Protein AF-A0A061NWK2-F1 (afdb_monomer)

Mean predicted aligned error: 7.0 Å

Radius of gyration: 17.87 Å; Cα contacts (8 Å, |Δi|>4): 87; chains: 1; bounding box: 44×20×47 Å

Foldseek 3Di:
DDFFPCCVVVPPCLVVDDVVCCVVGRDQFDKDKDKDWAQFDDDDPVCLVVQVVCVVVVRHDSDGDGGHIDMDIDGHDDDPVVVD

Structure (mmCIF, N/CA/C/O backbone):
data_AF-A0A061NWK2-F1
#
_entry.id   AF-A0A061NWK2-F1
#
loop_
_atom_site.group_PDB
_atom_site.id
_atom_site.type_symbol
_atom_site.label_atom_id
_atom_site.label_alt_id
_atom_site.label_comp_id
_atom_site.label_asym_id
_atom_site.label_entity_id
_atom_site.label_seq_id
_atom_site.pdbx_PDB_ins_code
_atom_site.Cartn_x
_atom_site.Cartn_y
_atom_site.Cartn_z
_atom_site.occupancy
_atom_site.B_iso_or_equiv
_atom_site.auth_seq_id
_atom_site.auth_comp_id
_atom_site.auth_asym_id
_atom_site.auth_atom_id
_atom_site.pdbx_PDB_model_num
ATOM 1 N N . MET A 1 1 ? -17.736 -4.672 21.434 1.00 46.59 1 MET A N 1
ATOM 2 C CA . MET A 1 1 ? -17.141 -4.750 20.078 1.00 46.59 1 MET A CA 1
ATOM 3 C C . MET A 1 1 ? -15.969 -3.787 20.024 1.00 46.59 1 MET A C 1
ATOM 5 O O . MET A 1 1 ? -16.113 -2.680 20.522 1.00 46.59 1 MET A O 1
ATOM 9 N N . ARG A 1 2 ? -14.798 -4.203 19.524 1.00 62.03 2 ARG A N 1
ATOM 10 C CA . ARG A 1 2 ? -13.672 -3.273 19.333 1.00 62.03 2 ARG A CA 1
ATOM 11 C C . ARG A 1 2 ? -13.937 -2.464 18.067 1.00 62.03 2 ARG A C 1
ATOM 13 O O . ARG A 1 2 ? -13.964 -3.059 16.993 1.00 62.03 2 ARG A O 1
ATOM 20 N N . SER A 1 3 ? -14.113 -1.156 18.220 1.00 74.94 3 SER A N 1
ATOM 21 C CA . SER A 1 3 ? -14.243 -0.218 17.105 1.00 74.94 3 SER A CA 1
ATOM 22 C C . SER A 1 3 ? -12.886 0.077 16.467 1.00 74.94 3 SER A C 1
ATOM 24 O O . SER A 1 3 ? -11.852 0.088 17.147 1.00 74.94 3 SER A O 1
ATOM 26 N N . SER A 1 4 ? -12.870 0.305 15.157 1.00 85.25 4 SER A N 1
ATOM 27 C CA . SER A 1 4 ? -11.648 0.618 14.417 1.00 85.25 4 SER A CA 1
ATOM 28 C C . SER A 1 4 ? -11.059 1.977 14.809 1.00 85.25 4 SER A C 1
ATOM 30 O O . SER A 1 4 ? -11.701 2.805 15.456 1.00 85.25 4 SER A O 1
ATOM 32 N N . ILE A 1 5 ? -9.794 2.231 14.448 1.00 8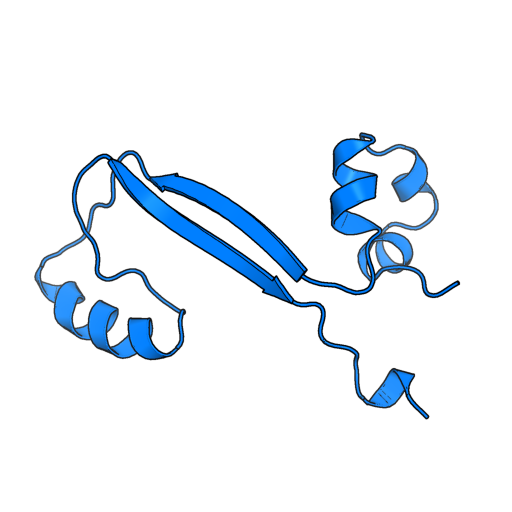6.75 5 ILE A N 1
ATOM 33 C CA . ILE A 1 5 ? -9.197 3.567 14.640 1.00 86.75 5 ILE A CA 1
ATOM 34 C C . ILE A 1 5 ? -9.982 4.644 13.877 1.00 86.75 5 ILE A C 1
ATOM 36 O O . ILE A 1 5 ? -10.076 5.771 14.348 1.00 86.75 5 ILE A O 1
ATOM 40 N N . TYR A 1 6 ? -10.572 4.282 12.736 1.00 88.94 6 TYR A N 1
ATOM 41 C CA . TYR A 1 6 ? -11.317 5.194 11.877 1.00 88.94 6 TYR A CA 1
ATOM 42 C C . TYR A 1 6 ? -12.706 5.467 12.440 1.00 88.94 6 TYR A C 1
ATOM 44 O O . TYR A 1 6 ? -13.104 6.621 12.500 1.00 88.94 6 TYR A O 1
AT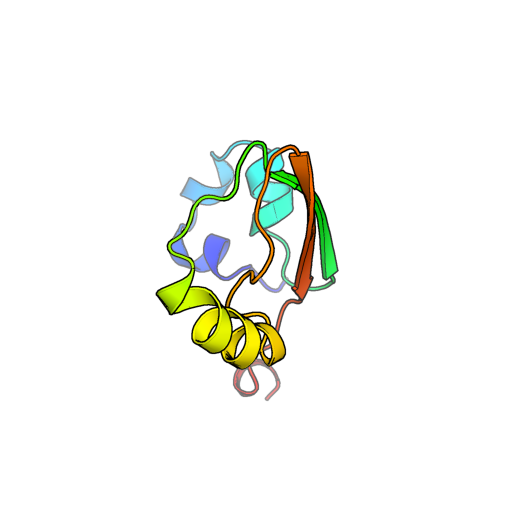OM 52 N N . GLU A 1 7 ? -13.397 4.439 12.936 1.00 89.19 7 GLU A N 1
ATOM 53 C CA . GLU A 1 7 ? -14.669 4.600 13.651 1.00 89.19 7 GLU A CA 1
ATOM 54 C C . GLU A 1 7 ? -14.500 5.509 14.872 1.00 89.19 7 GLU A C 1
ATOM 56 O O . GLU A 1 7 ? -15.303 6.408 15.091 1.00 89.19 7 GLU A O 1
ATOM 61 N N . ARG A 1 8 ? -13.410 5.341 15.634 1.00 88.44 8 ARG A N 1
ATOM 62 C CA . ARG A 1 8 ? -13.116 6.192 16.798 1.00 88.44 8 ARG A CA 1
ATOM 63 C C . ARG A 1 8 ? -12.773 7.634 16.426 1.00 88.44 8 ARG A C 1
ATOM 65 O O . ARG A 1 8 ? -13.135 8.540 17.164 1.00 88.44 8 ARG A O 1
ATOM 72 N N . ALA A 1 9 ? -12.054 7.844 15.325 1.00 90.75 9 ALA A N 1
ATOM 73 C CA . ALA A 1 9 ? -11.633 9.177 14.899 1.00 90.75 9 ALA A CA 1
ATOM 74 C C . ALA A 1 9 ? -12.750 9.962 14.191 1.00 90.75 9 ALA A C 1
ATOM 76 O O . ALA A 1 9 ? -12.833 11.174 14.350 1.00 90.75 9 ALA A O 1
ATOM 77 N N . ILE A 1 10 ? -13.586 9.280 13.402 1.00 91.19 10 ILE A N 1
ATOM 78 C CA . ILE A 1 10 ? -14.647 9.889 12.584 1.00 91.19 10 ILE A CA 1
ATOM 79 C C . ILE A 1 10 ? -15.981 9.943 13.351 1.00 91.19 10 ILE A C 1
ATOM 81 O O . ILE A 1 10 ? -16.797 10.835 13.116 1.00 91.19 10 ILE A O 1
ATOM 85 N N . GLY A 1 11 ? -16.214 9.014 14.282 1.00 88.94 11 GLY A N 1
ATOM 86 C CA . GLY A 1 11 ? -17.440 8.948 15.074 1.00 88.94 11 GLY A CA 1
ATOM 87 C C . GLY A 1 11 ? -18.673 8.654 14.218 1.00 88.94 11 GLY A C 1
ATOM 88 O O . GLY A 1 11 ? -18.622 7.862 13.280 1.00 88.94 11 GLY A O 1
ATOM 89 N N . GLU A 1 12 ? -19.791 9.317 14.512 1.00 89.06 12 GLU A N 1
ATOM 90 C CA . GLU A 1 12 ? -21.094 9.061 13.873 1.00 89.06 12 GLU A CA 1
ATOM 91 C C . GLU A 1 12 ? -21.117 9.310 12.356 1.00 89.06 12 GLU A C 1
ATOM 93 O O . GLU A 1 12 ? -21.955 8.764 11.639 1.00 89.06 12 GLU A O 1
ATOM 98 N N . GLN A 1 13 ? -20.188 10.113 11.831 1.00 90.38 13 GLN A N 1
ATOM 99 C CA . GLN A 1 13 ? -20.075 10.335 10.388 1.00 90.38 13 GLN A CA 1
ATOM 100 C C . GLN A 1 13 ? -19.572 9.095 9.642 1.00 90.38 13 GLN A C 1
ATOM 102 O O . GLN A 1 13 ? -19.756 9.005 8.427 1.00 90.38 13 GLN A O 1
ATOM 107 N N . PHE A 1 14 ? -18.979 8.133 10.356 1.00 89.69 14 PHE A N 1
ATOM 108 C CA . PHE A 1 14 ? -18.522 6.878 9.782 1.00 89.69 14 PHE A CA 1
ATOM 109 C C . PHE A 1 14 ? -19.692 6.145 9.123 1.00 89.69 14 PHE A C 1
ATOM 111 O O . PHE A 1 14 ? -19.574 5.771 7.963 1.00 89.69 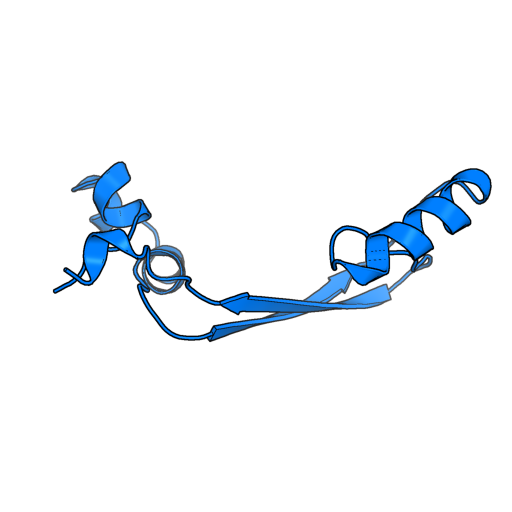14 PHE A O 1
ATOM 118 N N . GLU A 1 15 ? -20.859 6.098 9.778 1.00 87.75 15 GLU A N 1
ATOM 119 C CA . GLU A 1 15 ? -22.112 5.495 9.282 1.00 87.75 15 GLU A CA 1
ATOM 120 C C . GLU A 1 15 ? -22.581 6.037 7.928 1.00 87.75 15 GLU A C 1
ATOM 122 O O . GLU A 1 15 ? -23.226 5.329 7.159 1.00 87.75 15 GLU A O 1
ATOM 127 N N . ARG A 1 16 ? -22.197 7.265 7.573 1.00 92.25 16 ARG A N 1
ATOM 128 C CA . ARG A 1 16 ? -22.583 7.895 6.302 1.00 92.25 16 ARG A CA 1
ATOM 129 C C . ARG A 1 16 ? -21.644 7.564 5.143 1.00 92.25 16 ARG A C 1
ATOM 131 O O . ARG A 1 16 ? -21.916 7.960 4.011 1.00 92.25 16 ARG A O 1
ATOM 138 N N . MET A 1 17 ? -20.525 6.888 5.400 1.00 90.69 17 MET A N 1
ATOM 139 C CA . MET A 1 17 ? -19.580 6.525 4.349 1.00 90.69 17 MET A CA 1
ATOM 140 C C . MET A 1 17 ? -20.136 5.462 3.402 1.00 90.69 17 MET A C 1
ATOM 142 O O . MET A 1 17 ? -21.028 4.684 3.725 1.00 90.69 17 MET A O 1
ATOM 146 N N . HIS A 1 18 ? -19.528 5.385 2.219 1.00 92.50 18 HIS A N 1
ATOM 147 C CA . HIS A 1 18 ? -19.831 4.348 1.244 1.00 92.50 18 HIS A CA 1
ATOM 148 C C . HIS A 1 18 ? -19.605 2.933 1.833 1.00 92.50 18 HIS A C 1
ATOM 150 O O . HIS A 1 18 ? -18.570 2.714 2.472 1.00 92.50 18 HIS A O 1
ATOM 156 N N . PRO A 1 19 ? -20.479 1.938 1.568 1.00 90.06 19 PRO A N 1
ATOM 157 C CA . PRO A 1 19 ? -20.389 0.598 2.168 1.00 90.06 19 PRO A CA 1
ATOM 158 C C . PRO A 1 19 ? -19.036 -0.107 1.977 1.00 90.06 19 PRO A C 1
ATOM 160 O O . PRO A 1 19 ? -18.544 -0.794 2.867 1.00 90.06 19 PRO A O 1
ATOM 163 N N . LEU A 1 20 ? -18.366 0.102 0.839 1.00 89.25 20 LEU A N 1
ATOM 164 C CA . LEU A 1 20 ? -17.025 -0.463 0.613 1.00 89.25 20 LEU A CA 1
ATOM 165 C C . LEU A 1 20 ? -15.953 0.138 1.538 1.00 89.25 20 LEU A C 1
ATOM 167 O O . LEU A 1 20 ? -15.002 -0.548 1.913 1.00 89.25 20 LEU A O 1
ATOM 171 N N . LEU A 1 21 ? -16.103 1.409 1.923 1.00 88.56 21 LEU A N 1
ATOM 172 C CA . LEU A 1 21 ? -15.201 2.062 2.871 1.00 88.56 21 LEU A CA 1
ATOM 173 C C . LEU A 1 21 ? -15.435 1.513 4.276 1.00 88.56 21 LEU A C 1
ATOM 175 O O . LEU A 1 21 ? -14.468 1.177 4.952 1.00 88.56 21 LEU A O 1
ATOM 179 N N . HIS A 1 22 ? -16.692 1.313 4.670 1.00 88.31 22 HIS A N 1
ATOM 180 C CA . HIS A 1 22 ? -17.048 0.605 5.904 1.00 88.31 22 HIS A CA 1
ATOM 181 C C . HIS A 1 22 ? -16.375 -0.761 6.003 1.00 88.31 22 HIS A C 1
ATOM 183 O O . HIS A 1 22 ? -15.668 -1.045 6.966 1.00 88.31 22 HIS A O 1
ATOM 189 N N . MET A 1 23 ? -16.500 -1.584 4.959 1.00 85.75 23 MET A N 1
ATOM 190 C CA . MET A 1 23 ? -15.910 -2.926 4.944 1.00 85.75 23 MET A CA 1
ATOM 191 C C . MET A 1 23 ? -14.379 -2.921 5.050 1.00 85.75 23 MET A C 1
ATOM 193 O O . MET A 1 23 ? -13.795 -3.875 5.569 1.00 85.75 23 MET A O 1
ATOM 197 N N . LYS A 1 24 ? -13.709 -1.877 4.549 1.00 86.75 24 LYS A N 1
ATOM 198 C CA . LYS A 1 24 ? -12.246 -1.748 4.604 1.00 86.75 24 LYS A CA 1
ATOM 199 C C . LYS A 1 24 ? -11.767 -1.153 5.930 1.00 86.75 24 LYS A C 1
ATOM 201 O O . LYS A 1 24 ? -10.829 -1.674 6.531 1.00 86.75 24 LYS A O 1
ATOM 206 N N . TYR A 1 25 ? -12.396 -0.070 6.371 1.00 88.25 25 TYR A N 1
ATOM 207 C CA . TYR A 1 25 ? -11.940 0.752 7.491 1.00 88.25 25 TYR A CA 1
ATOM 208 C C . TYR A 1 25 ? -12.591 0.389 8.829 1.00 88.25 25 TYR A C 1
ATOM 210 O O . TYR A 1 25 ? -12.048 0.761 9.862 1.00 88.25 25 TYR A O 1
ATOM 218 N N . GLY A 1 26 ? -13.692 -0.367 8.846 1.00 87.31 26 GLY A N 1
ATOM 219 C CA . GLY A 1 26 ? -14.322 -0.884 10.073 1.00 87.31 26 GLY A CA 1
ATOM 220 C C . GLY A 1 26 ? -13.648 -2.150 10.618 1.00 87.31 26 GLY A C 1
ATOM 221 O O . GLY A 1 26 ? -13.855 -2.554 11.759 1.00 87.31 26 GLY A O 1
ATOM 222 N N . LYS A 1 27 ? -12.775 -2.791 9.831 1.00 83.75 27 LYS A N 1
ATOM 223 C CA . LYS A 1 27 ? -12.045 -3.991 10.264 1.00 83.75 27 LYS A CA 1
ATOM 224 C C . LYS A 1 27 ? -11.003 -3.662 11.336 1.00 83.75 27 LYS A C 1
ATOM 226 O O . LYS A 1 27 ? -10.219 -2.726 11.204 1.00 83.75 27 LYS A O 1
ATOM 231 N N . THR A 1 28 ? -10.955 -4.495 12.375 1.00 80.62 28 THR A N 1
ATOM 232 C CA . THR A 1 28 ? -10.000 -4.402 13.499 1.00 80.62 28 THR A CA 1
ATOM 233 C C . THR A 1 28 ? -9.053 -5.595 13.611 1.00 80.62 28 THR A C 1
ATOM 235 O O . THR A 1 28 ? -8.218 -5.649 14.515 1.00 80.62 28 THR A O 1
ATOM 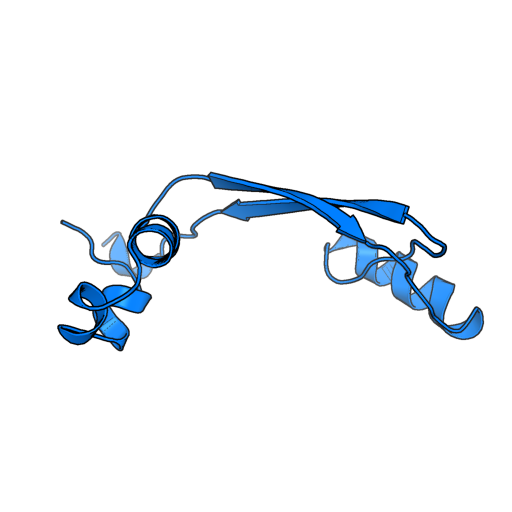238 N N . SER A 1 29 ? -9.174 -6.577 12.717 1.00 81.56 29 SER A N 1
ATOM 239 C CA . SER A 1 29 ? -8.325 -7.767 12.689 1.00 81.56 29 SER A CA 1
ATOM 240 C C . SER A 1 29 ? -8.319 -8.421 11.306 1.00 81.56 29 SER A C 1
ATOM 242 O O . SER A 1 29 ? -9.157 -8.113 10.458 1.00 81.56 29 SER A O 1
ATOM 244 N N . GLY A 1 30 ? -7.364 -9.329 11.091 1.00 85.19 30 GLY A N 1
ATOM 245 C CA . GLY A 1 30 ? -7.209 -10.086 9.851 1.00 85.19 30 GLY A CA 1
ATOM 246 C C . GLY A 1 30 ? -6.081 -9.570 8.959 1.00 85.19 30 GLY A C 1
ATOM 247 O O . GLY A 1 30 ? -5.202 -8.827 9.399 1.00 85.19 30 GLY A O 1
ATOM 248 N N . VAL A 1 31 ? -6.101 -10.002 7.701 1.00 87.50 31 VAL A N 1
ATOM 249 C CA . VAL A 1 31 ? -5.143 -9.593 6.670 1.00 87.50 31 VAL A CA 1
ATOM 250 C C . VAL A 1 31 ? -5.926 -9.139 5.447 1.00 87.50 31 VAL A C 1
ATOM 252 O O . VAL A 1 31 ? -6.853 -9.822 5.015 1.00 87.50 31 VAL A O 1
ATOM 255 N N . VAL A 1 32 ? -5.564 -7.986 4.898 1.00 87.06 32 VAL A N 1
ATOM 256 C CA . VAL A 1 32 ? -6.101 -7.493 3.629 1.00 87.06 32 VAL A CA 1
ATOM 257 C C . VAL A 1 32 ? -5.036 -7.692 2.565 1.00 87.06 32 VAL A C 1
ATOM 259 O O . VAL A 1 32 ? -3.933 -7.169 2.700 1.00 87.06 32 VAL A O 1
ATOM 262 N N . HIS A 1 33 ? -5.383 -8.440 1.521 1.00 90.38 33 HIS A N 1
ATOM 263 C CA . HIS A 1 33 ? -4.561 -8.598 0.328 1.00 90.38 33 HIS A CA 1
ATOM 264 C C . HIS A 1 33 ? -5.180 -7.781 -0.805 1.00 90.38 33 HIS A C 1
ATOM 266 O O . HIS A 1 33 ? -6.402 -7.757 -0.961 1.00 90.38 33 HIS A O 1
ATOM 272 N N . GLY A 1 34 ? -4.343 -7.091 -1.564 1.00 90.31 34 GLY A N 1
ATOM 273 C CA . GLY A 1 34 ? -4.724 -6.422 -2.798 1.00 90.31 34 GLY A CA 1
ATOM 274 C C . GLY A 1 34 ? -3.690 -6.721 -3.864 1.00 90.31 34 GLY A C 1
ATOM 275 O O . GLY A 1 34 ? -2.503 -6.756 -3.567 1.00 90.31 34 GLY A O 1
ATOM 276 N N . GLU A 1 35 ? -4.137 -6.920 -5.091 1.00 94.94 35 GLU A N 1
ATOM 277 C CA . GLU A 1 35 ? -3.273 -7.133 -6.247 1.00 94.94 35 GLU A CA 1
ATOM 278 C C . GLU A 1 35 ? -3.572 -6.055 -7.279 1.00 94.94 35 GLU A C 1
ATOM 280 O O . GLU A 1 35 ? -4.694 -5.546 -7.369 1.00 94.94 35 GLU A O 1
ATOM 285 N N . GLY A 1 36 ? -2.560 -5.672 -8.041 1.00 94.44 36 GLY A N 1
ATOM 286 C CA . GLY A 1 36 ? -2.711 -4.670 -9.076 1.00 94.44 36 GLY A CA 1
ATOM 287 C C . GLY A 1 36 ? -1.520 -4.638 -10.011 1.00 94.44 36 GLY A C 1
ATOM 288 O O . GLY A 1 36 ? -0.531 -5.340 -9.827 1.00 94.44 36 GLY A O 1
ATOM 289 N N . VAL A 1 37 ? -1.630 -3.796 -11.032 1.00 95.25 37 VAL A N 1
ATOM 290 C CA . VAL A 1 37 ? -0.564 -3.562 -12.003 1.00 95.25 37 VAL A CA 1
ATOM 291 C C . VAL A 1 37 ? -0.310 -2.062 -12.078 1.00 95.25 37 VAL A C 1
ATOM 293 O O . VAL A 1 37 ? -1.213 -1.273 -12.370 1.00 95.25 37 VAL A O 1
ATOM 296 N N . MET A 1 38 ? 0.918 -1.645 -11.781 1.00 93.38 38 MET A N 1
ATOM 297 C CA . MET A 1 38 ? 1.369 -0.277 -11.991 1.00 93.38 38 MET A CA 1
ATOM 298 C C . MET A 1 38 ? 1.630 -0.065 -13.477 1.00 93.38 38 MET A C 1
ATOM 300 O O . MET A 1 38 ? 2.545 -0.652 -14.048 1.00 93.38 38 MET A O 1
ATOM 304 N N . LYS A 1 39 ? 0.860 0.834 -14.096 1.00 94.62 39 LYS A N 1
ATOM 305 C CA . LYS A 1 39 ? 0.982 1.138 -15.530 1.00 94.62 39 LYS A CA 1
ATOM 306 C C . LYS A 1 39 ? 2.383 1.583 -15.930 1.00 94.62 39 LYS A C 1
ATOM 308 O O . LYS A 1 39 ? 2.853 1.223 -17.000 1.00 94.62 39 LYS A O 1
ATOM 313 N N . GLN A 1 40 ? 3.037 2.397 -15.101 1.00 93.69 40 GLN A N 1
ATOM 314 C CA . GLN A 1 40 ? 4.396 2.840 -15.370 1.00 93.69 40 GLN A CA 1
ATOM 315 C C . GLN A 1 40 ? 5.128 3.230 -14.087 1.00 93.69 40 GLN A C 1
ATOM 317 O O . GLN A 1 40 ? 4.621 4.035 -13.306 1.00 93.69 40 GLN A O 1
ATOM 322 N N . ILE A 1 41 ? 6.355 2.735 -13.926 1.00 90.69 41 ILE A N 1
ATOM 323 C CA . ILE A 1 41 ? 7.281 3.146 -12.869 1.00 90.69 41 ILE A CA 1
ATOM 324 C C . ILE A 1 41 ? 8.485 3.833 -13.520 1.00 90.69 41 ILE A C 1
ATOM 326 O O . ILE A 1 41 ? 9.248 3.217 -14.271 1.00 90.69 41 ILE A O 1
ATOM 330 N N . ARG A 1 42 ? 8.635 5.137 -13.255 1.00 88.44 42 ARG A N 1
ATOM 331 C CA . ARG A 1 42 ? 9.729 5.983 -13.759 1.00 88.44 42 ARG A CA 1
ATOM 332 C C . ARG A 1 42 ? 10.704 6.306 -12.628 1.00 88.44 42 ARG A C 1
ATOM 334 O O . ARG A 1 42 ? 10.296 6.486 -11.489 1.00 88.44 42 ARG A O 1
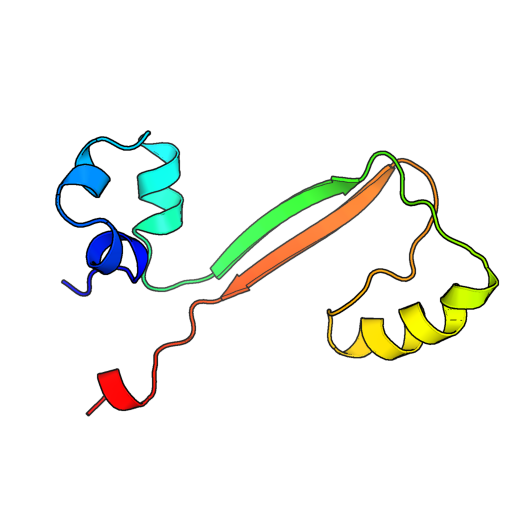ATOM 341 N N . GLY A 1 43 ? 11.987 6.444 -12.952 1.00 83.06 43 GLY A N 1
ATOM 342 C CA . GLY A 1 43 ? 13.008 6.845 -11.983 1.00 83.06 43 GLY A CA 1
ATOM 343 C C . GLY A 1 43 ? 14.401 6.930 -12.602 1.00 83.06 43 GLY A C 1
ATOM 344 O O . GLY A 1 43 ? 14.670 6.308 -13.630 1.00 83.06 43 GLY A O 1
ATOM 345 N N . SER A 1 44 ? 15.297 7.695 -11.973 1.00 85.00 44 SER A N 1
ATOM 346 C CA . SER A 1 44 ? 16.685 7.871 -12.431 1.00 85.00 44 SER A CA 1
ATOM 347 C C . SER A 1 44 ? 17.544 6.652 -12.104 1.00 85.00 44 SER A C 1
ATOM 349 O O . SER A 1 44 ? 17.483 6.137 -10.990 1.00 85.00 44 SER A O 1
ATOM 351 N N . ALA A 1 45 ? 18.363 6.165 -13.046 1.00 84.62 45 ALA A N 1
ATOM 352 C CA . ALA A 1 45 ? 19.282 5.032 -12.829 1.00 84.62 45 ALA A CA 1
ATOM 353 C C . ALA A 1 45 ? 20.208 5.239 -11.620 1.00 84.62 45 ALA A C 1
ATOM 355 O O . ALA A 1 45 ? 20.485 4.280 -10.905 1.00 84.62 45 ALA A O 1
ATOM 356 N N . LEU A 1 46 ? 20.558 6.492 -11.320 1.00 88.31 46 LEU A N 1
ATOM 357 C CA . LEU A 1 46 ? 21.376 6.863 -10.167 1.00 88.31 46 LEU A CA 1
ATOM 358 C C . LEU A 1 46 ? 20.742 6.473 -8.820 1.00 88.31 46 LEU A C 1
ATOM 360 O O . LEU A 1 46 ? 21.446 6.124 -7.883 1.00 88.31 46 LEU A O 1
ATOM 364 N N . TYR A 1 47 ? 19.410 6.487 -8.729 1.00 87.38 47 TYR A N 1
ATOM 365 C CA . TYR A 1 47 ? 18.678 6.131 -7.510 1.00 87.38 47 TYR A CA 1
ATOM 366 C C . TYR A 1 47 ? 18.464 4.619 -7.341 1.00 87.38 47 TYR A C 1
ATOM 368 O O . TYR A 1 47 ? 18.072 4.154 -6.275 1.00 87.38 47 TYR A O 1
ATOM 376 N N . LYS A 1 48 ? 18.727 3.825 -8.388 1.00 88.50 48 LYS A N 1
ATOM 377 C CA . LYS A 1 48 ? 18.488 2.376 -8.387 1.00 88.50 48 LYS A CA 1
ATOM 378 C C . LYS A 1 48 ? 19.148 1.649 -7.201 1.00 88.50 48 LYS A C 1
ATOM 380 O O . LYS A 1 48 ? 18.424 0.909 -6.545 1.00 88.50 48 LYS A O 1
ATOM 385 N N . PRO A 1 49 ? 20.439 1.854 -6.864 1.00 89.44 49 PRO A N 1
ATOM 386 C CA . PRO A 1 49 ? 21.044 1.147 -5.733 1.00 89.44 49 PRO A CA 1
ATOM 387 C C . PRO A 1 49 ? 20.363 1.481 -4.399 1.00 89.44 49 PRO A C 1
ATOM 389 O O . PRO A 1 49 ? 20.105 0.583 -3.608 1.00 89.44 49 PRO A O 1
ATOM 392 N N . VAL A 1 50 ? 19.992 2.748 -4.182 1.00 90.31 50 VAL A N 1
ATOM 393 C CA . VAL A 1 50 ? 19.281 3.179 -2.967 1.00 90.31 50 VAL A CA 1
ATOM 394 C C . VAL A 1 50 ? 17.904 2.520 -2.878 1.00 90.31 50 VAL A C 1
ATOM 396 O O . VAL A 1 50 ? 17.532 2.028 -1.816 1.00 90.31 50 VAL A O 1
ATOM 399 N N . ALA A 1 51 ? 17.177 2.454 -3.998 1.00 89.12 51 ALA A N 1
ATOM 400 C CA . ALA A 1 51 ? 15.893 1.764 -4.063 1.00 89.12 51 ALA A CA 1
ATOM 401 C C . ALA A 1 51 ? 16.021 0.274 -3.712 1.00 89.12 51 ALA A C 1
ATOM 403 O O . ALA A 1 51 ? 15.208 -0.221 -2.944 1.00 89.12 51 ALA A O 1
ATOM 404 N N . TYR A 1 52 ? 17.056 -0.422 -4.201 1.00 90.50 52 TYR A N 1
ATOM 405 C CA . TYR A 1 52 ? 17.298 -1.827 -3.844 1.00 90.50 52 TYR A CA 1
ATOM 406 C C . TYR A 1 52 ? 17.631 -2.019 -2.364 1.00 90.50 52 TYR A C 1
ATOM 408 O O . TYR A 1 52 ? 17.128 -2.961 -1.761 1.00 90.50 52 TYR A O 1
ATOM 416 N N . CYS A 1 53 ? 18.438 -1.139 -1.763 1.00 92.25 53 CYS A N 1
ATOM 417 C CA . CYS A 1 53 ? 18.743 -1.236 -0.334 1.00 92.25 53 CYS A CA 1
ATOM 418 C C . CYS A 1 53 ? 17.482 -1.090 0.530 1.00 92.25 53 CYS A C 1
ATOM 420 O O . CYS A 1 53 ? 17.304 -1.829 1.489 1.00 92.25 53 CYS A O 1
ATOM 422 N N . LEU A 1 54 ? 16.598 -0.159 0.173 1.00 91.12 54 LEU A N 1
ATOM 423 C CA . LEU A 1 54 ? 15.370 0.121 0.925 1.00 91.12 54 LEU A CA 1
ATOM 424 C C . LEU A 1 54 ? 14.203 -0.812 0.566 1.00 91.12 54 LEU A C 1
ATOM 426 O O . LEU A 1 54 ? 13.219 -0.871 1.299 1.00 91.12 54 LEU A O 1
ATOM 430 N N . ALA A 1 55 ? 14.304 -1.558 -0.534 1.00 90.56 55 ALA A N 1
ATOM 431 C CA . ALA A 1 55 ? 13.334 -2.590 -0.892 1.00 90.56 55 ALA A CA 1
ATOM 432 C C . ALA A 1 55 ? 13.318 -3.748 0.114 1.00 90.56 55 ALA A C 1
ATOM 434 O O . ALA A 1 55 ? 12.297 -4.406 0.268 1.00 90.56 55 ALA A O 1
ATOM 435 N N . HIS A 1 56 ? 14.432 -3.982 0.818 1.00 87.06 56 HIS A N 1
ATOM 436 C CA . HIS A 1 56 ? 14.539 -5.053 1.808 1.00 87.06 56 HIS A CA 1
ATOM 437 C C . HIS A 1 56 ? 13.546 -4.894 2.975 1.00 87.06 56 HIS A C 1
ATOM 439 O O . HIS A 1 56 ? 13.112 -5.889 3.548 1.00 87.06 56 HIS A O 1
ATOM 445 N N . ASP A 1 57 ? 13.166 -3.658 3.310 1.00 84.75 57 ASP A N 1
ATOM 446 C CA . ASP A 1 57 ? 12.200 -3.347 4.372 1.00 84.75 57 ASP A CA 1
ATOM 447 C C . ASP A 1 57 ? 10.797 -3.023 3.822 1.00 84.75 57 ASP A C 1
ATOM 449 O O . ASP A 1 57 ? 10.015 -2.336 4.481 1.00 84.75 57 ASP A O 1
ATOM 453 N N . ASP A 1 58 ? 10.486 -3.455 2.593 1.00 84.06 58 ASP A N 1
ATOM 454 C CA . ASP A 1 58 ? 9.235 -3.142 1.880 1.00 84.06 58 ASP A CA 1
ATOM 455 C C . ASP A 1 58 ? 8.958 -1.623 1.756 1.00 84.06 58 ASP A C 1
ATOM 457 O O . ASP A 1 58 ? 7.813 -1.190 1.600 1.00 84.06 58 ASP A O 1
ATOM 461 N N . PHE A 1 59 ? 9.997 -0.780 1.843 1.00 85.62 59 PHE A N 1
ATOM 462 C CA . PHE A 1 59 ? 9.839 0.678 1.858 1.00 85.62 59 PHE A CA 1
ATOM 463 C C . PHE A 1 59 ? 9.780 1.283 0.450 1.00 85.62 59 PHE A C 1
ATOM 465 O O . PHE A 1 59 ? 9.061 2.258 0.224 1.00 85.62 59 PHE A O 1
ATOM 472 N N . LEU A 1 60 ? 10.531 0.723 -0.505 1.00 88.38 60 LEU A N 1
ATOM 473 C CA . LEU A 1 60 ? 10.611 1.203 -1.888 1.00 88.38 60 LEU A CA 1
ATOM 474 C C . LEU A 1 60 ? 10.509 0.081 -2.916 1.00 88.38 60 LEU A C 1
ATOM 476 O O . LEU A 1 60 ? 10.796 -1.075 -2.629 1.00 88.38 60 LEU A O 1
ATOM 480 N N . PHE A 1 61 ? 10.189 0.482 -4.147 1.00 85.81 61 PHE A N 1
ATOM 481 C CA . PHE A 1 61 ? 10.095 -0.389 -5.316 1.00 85.81 61 PHE A CA 1
ATOM 482 C C . PHE A 1 61 ? 11.309 -0.174 -6.233 1.00 85.81 61 PHE A C 1
ATOM 484 O O . PHE A 1 61 ? 11.472 0.923 -6.789 1.00 85.81 61 PHE A O 1
ATOM 491 N N . PRO A 1 62 ? 12.203 -1.164 -6.384 1.00 87.12 62 PRO A N 1
ATOM 492 C CA . PRO A 1 62 ? 13.345 -1.064 -7.286 1.00 87.12 62 PRO A CA 1
ATOM 493 C C . PRO A 1 62 ? 12.971 -1.300 -8.759 1.00 87.12 62 PRO A C 1
ATOM 495 O O . PRO A 1 62 ? 13.761 -0.962 -9.654 1.00 87.12 62 PRO A O 1
ATOM 498 N N . GLU A 1 63 ? 11.795 -1.875 -9.023 1.00 88.56 63 GLU A N 1
ATOM 499 C CA . GLU A 1 63 ? 11.292 -2.198 -10.355 1.00 88.56 63 GLU A CA 1
ATOM 500 C C . GLU A 1 63 ? 11.076 -0.941 -11.204 1.00 88.56 63 GLU A C 1
ATOM 502 O O . GLU A 1 63 ? 10.799 0.155 -10.717 1.00 88.56 63 GLU A O 1
ATOM 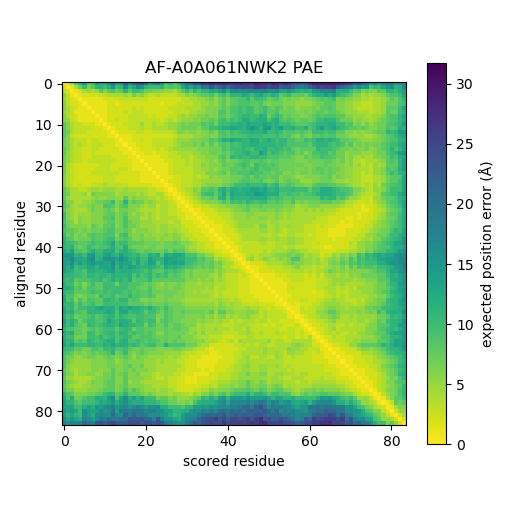507 N N . ARG A 1 64 ? 11.210 -1.095 -12.524 1.00 88.06 64 ARG A N 1
ATOM 508 C CA . ARG A 1 64 ? 10.947 -0.038 -13.508 1.00 88.06 64 ARG A CA 1
ATOM 509 C C . ARG A 1 64 ? 10.351 -0.635 -14.760 1.00 88.06 64 ARG A C 1
ATOM 511 O O . ARG A 1 64 ? 10.667 -1.768 -15.106 1.00 88.06 64 ARG A O 1
ATOM 518 N N . GLY A 1 65 ? 9.588 0.173 -15.481 1.00 90.44 65 GLY A N 1
ATOM 519 C CA . GLY A 1 65 ? 8.991 -0.234 -16.747 1.00 90.44 65 GLY A CA 1
ATOM 520 C C . GLY A 1 65 ? 7.507 0.070 -16.794 1.00 90.44 65 GLY A C 1
ATOM 521 O O . GLY A 1 65 ? 7.014 0.901 -16.027 1.00 90.44 65 GLY A O 1
ATOM 522 N N . ALA A 1 66 ? 6.828 -0.578 -17.733 1.00 93.81 66 ALA A N 1
ATOM 523 C CA . ALA A 1 66 ? 5.382 -0.552 -17.863 1.00 93.81 66 ALA A CA 1
ATOM 524 C C . ALA A 1 66 ? 4.778 -1.856 -17.333 1.00 93.81 66 ALA A C 1
ATOM 526 O O . ALA A 1 66 ? 5.455 -2.883 -17.322 1.00 93.81 66 ALA A O 1
ATOM 527 N N . ASP A 1 67 ? 3.525 -1.778 -16.894 1.00 95.00 67 ASP A N 1
ATOM 528 C CA . ASP A 1 67 ? 2.710 -2.921 -16.468 1.00 95.00 67 ASP A CA 1
ATOM 529 C C . ASP A 1 67 ? 3.376 -3.819 -15.410 1.00 95.00 67 ASP A C 1
ATOM 531 O O . ASP A 1 67 ? 3.403 -5.044 -15.511 1.00 95.00 67 ASP A O 1
ATOM 535 N N . VAL A 1 68 ? 3.908 -3.194 -14.358 1.00 93.06 68 VAL A N 1
ATOM 536 C CA . VAL A 1 68 ? 4.593 -3.894 -13.265 1.00 93.06 68 VAL A CA 1
ATOM 537 C C . VAL A 1 68 ? 3.561 -4.430 -12.261 1.00 93.06 68 VAL A C 1
ATOM 539 O O . VAL A 1 68 ? 2.860 -3.621 -11.644 1.00 93.06 68 VAL A O 1
ATOM 542 N N . PRO A 1 69 ? 3.432 -5.755 -12.066 1.00 93.88 69 PRO A N 1
ATOM 543 C CA . PRO A 1 69 ? 2.507 -6.313 -11.086 1.00 93.88 69 PRO A CA 1
ATOM 544 C C . PRO A 1 69 ? 2.977 -6.011 -9.658 1.00 93.88 69 PRO A C 1
ATOM 546 O O . PRO A 1 69 ? 4.171 -6.039 -9.369 1.00 93.88 69 PRO A O 1
ATOM 549 N N . PHE A 1 70 ? 2.036 -5.747 -8.756 1.00 91.31 70 PHE A N 1
ATOM 550 C CA . PHE A 1 70 ? 2.304 -5.553 -7.335 1.00 91.31 70 PHE A CA 1
ATOM 551 C C . PHE A 1 70 ? 1.219 -6.200 -6.474 1.00 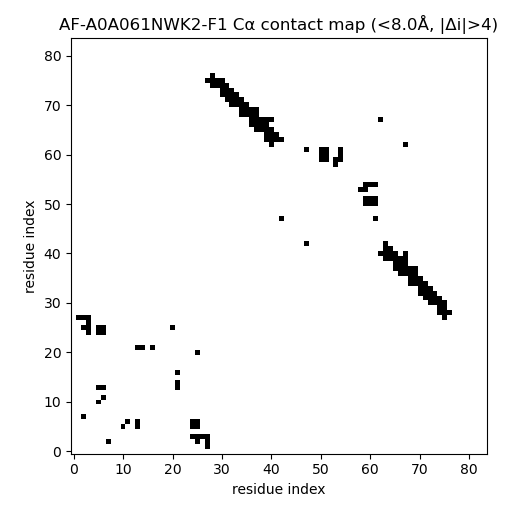91.31 70 PHE A C 1
ATOM 553 O O . PHE A 1 70 ? 0.054 -6.308 -6.867 1.00 91.31 70 PHE A O 1
ATOM 560 N N . SER A 1 71 ? 1.603 -6.575 -5.257 1.00 92.56 71 SER A N 1
ATOM 561 C CA . SER A 1 71 ? 0.691 -7.051 -4.221 1.00 92.56 71 SER A CA 1
ATOM 562 C C . SER A 1 71 ? 0.869 -6.230 -2.951 1.00 92.56 71 SER A C 1
ATOM 564 O O . SER A 1 71 ? 1.992 -5.949 -2.544 1.00 92.56 71 SER A O 1
ATOM 566 N N . ILE A 1 72 ? -0.229 -5.876 -2.297 1.00 90.62 72 ILE A N 1
ATOM 567 C CA . ILE A 1 72 ? -0.249 -5.198 -1.004 1.00 90.62 72 ILE A CA 1
ATOM 568 C C . ILE A 1 72 ? -0.796 -6.175 0.023 1.00 90.62 72 ILE A C 1
ATOM 570 O O . ILE A 1 72 ? -1.902 -6.691 -0.133 1.00 90.62 72 ILE A O 1
ATOM 574 N N . ARG A 1 73 ? -0.055 -6.368 1.113 1.00 91.31 73 ARG A N 1
ATOM 575 C CA . ARG A 1 73 ? -0.505 -7.120 2.282 1.00 91.31 73 ARG A CA 1
ATOM 576 C C . ARG A 1 73 ? -0.549 -6.193 3.486 1.00 91.31 73 ARG A C 1
ATOM 578 O O . ARG A 1 73 ? 0.480 -5.748 3.974 1.00 91.31 73 ARG A O 1
ATOM 585 N N . ASN A 1 74 ? -1.746 -5.916 3.984 1.00 88.56 74 ASN A N 1
ATOM 586 C CA . ASN A 1 74 ? -1.943 -5.112 5.182 1.00 88.56 74 ASN A CA 1
ATOM 587 C C . ASN A 1 74 ? -2.394 -6.005 6.342 1.00 88.56 74 ASN A C 1
ATOM 589 O O . ASN A 1 74 ? -3.392 -6.721 6.237 1.00 88.56 74 ASN A O 1
ATOM 593 N N . THR A 1 75 ? -1.657 -5.956 7.448 1.00 87.69 75 THR A N 1
ATOM 594 C CA . THR A 1 75 ? -1.967 -6.680 8.683 1.00 87.69 75 THR A CA 1
ATOM 595 C C . THR A 1 75 ? -2.276 -5.702 9.805 1.00 87.69 75 THR A C 1
ATOM 597 O O . THR A 1 75 ? -1.493 -4.791 10.075 1.00 87.69 75 THR A O 1
ATOM 600 N N . TYR A 1 76 ? -3.366 -5.935 10.529 1.00 83.50 76 TYR A N 1
ATOM 601 C CA . TYR A 1 76 ? -3.707 -5.114 11.687 1.00 83.50 76 TYR A CA 1
ATOM 602 C C . TYR A 1 76 ? -2.804 -5.476 12.872 1.00 83.50 76 TYR A C 1
ATOM 604 O O . TYR A 1 76 ? -2.877 -6.586 13.403 1.00 83.50 76 TYR A O 1
ATOM 612 N N . ARG A 1 77 ? -1.969 -4.532 13.320 1.00 78.81 77 ARG A N 1
ATOM 613 C CA . ARG A 1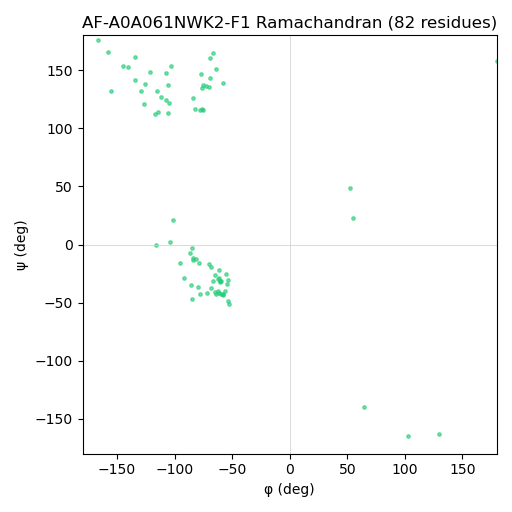 77 ? -1.250 -4.655 14.594 1.00 78.81 77 ARG A CA 1
ATOM 614 C C . ARG A 1 77 ? -2.145 -4.187 15.737 1.00 78.81 77 ARG A C 1
ATOM 616 O O . ARG A 1 77 ? -2.647 -3.067 15.723 1.00 78.81 77 ARG A O 1
ATOM 623 N N . LYS A 1 78 ? -2.320 -5.043 16.746 1.00 71.56 78 LYS A N 1
ATOM 624 C CA . LYS A 1 78 ? -2.925 -4.642 18.020 1.00 71.56 78 LYS A CA 1
ATOM 625 C C . LYS A 1 78 ? -1.901 -3.833 18.808 1.00 71.56 78 LYS A C 1
ATOM 627 O O . LYS A 1 78 ? -0.729 -4.204 18.852 1.00 71.56 78 LYS A O 1
ATOM 632 N N . ASN A 1 79 ? -2.340 -2.741 19.422 1.00 69.19 79 ASN A N 1
ATOM 633 C CA . ASN A 1 79 ? -1.486 -2.013 20.345 1.00 69.19 79 ASN A CA 1
ATOM 634 C C . ASN A 1 79 ? -1.344 -2.836 21.632 1.00 69.19 79 ASN A C 1
ATOM 636 O O . ASN A 1 79 ? -2.330 -3.375 22.133 1.00 69.19 79 ASN A O 1
ATOM 640 N N . VAL A 1 80 ? -0.127 -2.937 22.167 1.00 65.12 80 VAL A N 1
ATOM 641 C CA . VAL A 1 80 ? 0.160 -3.720 23.382 1.00 65.12 80 VAL A CA 1
ATOM 642 C C . VAL A 1 80 ? -0.644 -3.194 24.579 1.00 65.12 80 VAL A C 1
ATOM 644 O O . VAL A 1 80 ? -1.088 -3.979 25.409 1.00 65.12 80 VAL A O 1
ATOM 647 N N . LYS A 1 81 ? -0.927 -1.884 24.612 1.00 61.94 81 LYS A N 1
ATOM 648 C CA . LYS A 1 81 ? -1.731 -1.235 25.662 1.00 61.94 81 LYS A CA 1
ATOM 649 C C . LYS A 1 81 ? -3.217 -1.615 25.655 1.00 61.94 81 LYS A C 1
ATOM 651 O O . LYS A 1 81 ? -3.869 -1.438 26.668 1.00 61.94 81 LYS A O 1
ATOM 656 N N . ASP A 1 82 ? -3.749 -2.135 24.547 1.00 57.34 82 ASP A N 1
ATOM 657 C CA . ASP A 1 82 ? -5.152 -2.574 24.462 1.00 57.34 82 ASP A CA 1
ATOM 658 C C . ASP A 1 82 ? -5.351 -4.014 24.983 1.00 57.34 82 ASP A C 1
ATOM 660 O O . ASP A 1 82 ? -6.471 -4.527 24.943 1.00 57.34 82 ASP A O 1
ATOM 664 N N . CYS A 1 83 ? -4.276 -4.709 25.381 1.00 53.91 83 CYS A N 1
ATOM 665 C CA . CYS A 1 83 ? -4.288 -6.123 25.776 1.00 53.91 83 CYS A CA 1
ATOM 666 C C . CYS A 1 83 ? -4.210 -6.353 27.297 1.00 53.91 83 CYS A C 1
ATOM 668 O O . CYS A 1 83 ? -4.174 -7.512 27.712 1.00 53.91 83 CYS A O 1
ATOM 670 N N . MET A 1 84 ? -4.177 -5.279 28.092 1.00 37.34 84 MET A N 1
ATOM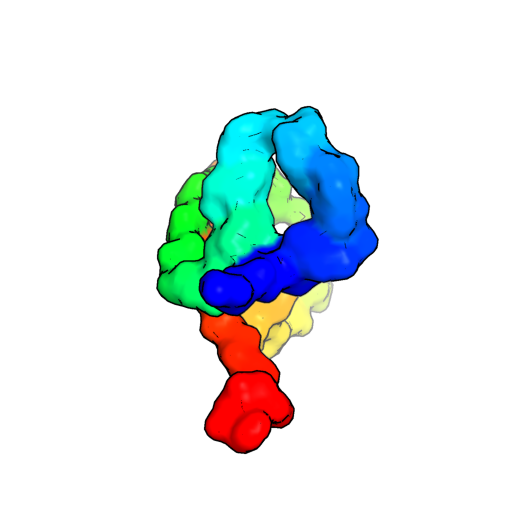 671 C CA . MET A 1 84 ? -4.050 -5.295 29.551 1.00 37.34 84 MET A CA 1
ATOM 672 C C . MET A 1 84 ? -5.229 -4.575 30.200 1.00 37.34 84 MET A C 1
ATOM 674 O O . MET A 1 84 ? -5.659 -3.549 29.627 1.00 37.34 84 MET A O 1
#

Secondary structure (DSSP, 8-state):
----HHHHHHGGGGGGS-HHHHHHHS--SSEEEEEEEEEEE---GGGHHHHHHHHTTTS-----EEEEEEEEEEE-PPPGGGG-

Sequence (84 aa):
MRSSIYERAIGEQFERMHPLLHMKYGKTSGVVHGEGVMKQIRGSALYKPVAYCLAHDDFLFPERGADVPFSIRNTYRKNVKDCM

Solvent-accessible surface area (backbone atoms only — not comparable to full-atom values): 5330 Å² total; per-residue (Å²): 132,82,73,14,74,52,41,69,73,53,40,82,61,46,79,73,50,58,69,71,53,47,69,63,48,52,52,69,67,65,73,49,76,48,74,51,62,45,66,65,44,84,80,61,78,85,50,41,66,60,25,50,65,39,31,78,74,74,72,40,74,60,72,71,48,64,63,44,75,50,75,48,79,48,68,64,78,80,61,76,78,78,75,111

pLDDT: mean 85.45, std 10.6, range [37.34, 95.25]